Protein AF-A0A524GSA7-F1 (afdb_monomer_lite)

pLDDT: mean 71.53, std 14.12, range [38.62, 88.56]

Radius of gyration: 16.97 Å; chains: 1; bounding box: 39×23×57 Å

Foldseek 3Di:
DDDQPWDFPPKDQLVQFFPKPPLPPPPPDPDDDFPWRWDKDKPPSIDGQGTDTAQDKDKDKIKIFRQIAAKRWIFGGGDDPQKDKPDGRIDIDHHGDMDMTMIMGHHD

Secondary structure (DSSP, 8-state):
-----EEE---EEHHHH-TT----------SS--SS---EEEESSEE---EEETT--EEEEEEEEE-SSSB--EE-----TTEEEES--EE-PBTT-EEEEEEEE---

Structure (mmCIF, N/CA/C/O backbone):
data_AF-A0A524GSA7-F1
#
_entry.id   AF-A0A524GSA7-F1
#
loop_
_atom_site.group_PDB
_atom_site.id
_atom_site.type_symbol
_atom_site.label_atom_id
_atom_site.label_alt_id
_atom_site.label_comp_id
_atom_site.label_asym_id
_atom_site.label_entity_id
_atom_site.label_seq_id
_atom_site.pdbx_PDB_ins_code
_atom_site.Cartn_x
_atom_site.Cartn_y
_atom_site.Cartn_z
_atom_site.occupancy
_atom_site.B_iso_or_equiv
_atom_site.auth_seq_id
_atom_site.auth_comp_id
_atom_site.auth_asym_id
_atom_site.auth_atom_id
_atom_site.pdbx_PDB_model_num
ATOM 1 N N . MET A 1 1 ? 23.819 -7.034 -31.410 1.00 38.62 1 MET A N 1
ATOM 2 C CA . MET A 1 1 ? 22.360 -6.927 -31.200 1.00 38.62 1 MET A CA 1
ATOM 3 C C . MET A 1 1 ? 22.082 -7.342 -29.760 1.00 38.62 1 MET A C 1
ATOM 5 O O . MET A 1 1 ? 22.153 -8.525 -29.464 1.00 38.62 1 MET A O 1
ATOM 9 N N . GLN A 1 2 ? 21.917 -6.386 -28.840 1.00 42.91 2 GLN A N 1
ATOM 10 C CA . GLN A 1 2 ? 21.636 -6.683 -27.430 1.00 42.91 2 GLN A CA 1
ATOM 11 C C . GLN A 1 2 ? 20.187 -7.183 -27.352 1.00 42.91 2 GLN A C 1
ATOM 13 O O . GLN A 1 2 ? 19.276 -6.443 -27.722 1.00 42.91 2 GLN A O 1
ATOM 18 N N . ALA A 1 3 ? 19.964 -8.433 -26.943 1.00 47.88 3 ALA A N 1
ATOM 19 C CA . ALA A 1 3 ? 18.613 -8.928 -26.683 1.00 47.88 3 ALA A CA 1
ATOM 20 C C . ALA A 1 3 ? 17.907 -7.980 -25.692 1.00 47.88 3 ALA A C 1
ATOM 22 O O . ALA A 1 3 ? 18.573 -7.482 -24.776 1.00 47.88 3 ALA A O 1
ATOM 23 N N . PRO A 1 4 ? 16.601 -7.697 -25.853 1.00 53.94 4 PRO A N 1
ATOM 24 C CA . PRO A 1 4 ? 15.875 -6.875 -24.897 1.00 53.94 4 PRO A CA 1
ATOM 25 C C . PRO A 1 4 ? 15.941 -7.580 -23.543 1.00 53.94 4 PRO A C 1
ATOM 27 O O . PRO A 1 4 ? 15.345 -8.637 -23.355 1.00 53.94 4 PRO A O 1
ATOM 30 N N . ARG A 1 5 ? 16.727 -7.025 -22.618 1.00 60.94 5 ARG A N 1
ATOM 31 C CA . ARG A 1 5 ? 16.860 -7.537 -21.256 1.00 60.94 5 ARG A CA 1
ATOM 32 C C . ARG A 1 5 ? 15.550 -7.241 -20.533 1.00 60.94 5 ARG A C 1
ATOM 34 O O . ARG A 1 5 ? 15.361 -6.163 -19.984 1.00 60.94 5 ARG A O 1
ATOM 41 N N . THR A 1 6 ? 14.594 -8.155 -20.633 1.00 55.84 6 THR A N 1
ATOM 42 C CA . THR A 1 6 ? 13.411 -8.179 -19.773 1.00 55.84 6 THR A CA 1
ATOM 43 C C . THR A 1 6 ? 13.849 -8.681 -18.411 1.00 55.84 6 THR A C 1
ATOM 45 O O . THR A 1 6 ? 14.414 -9.773 -18.318 1.00 55.84 6 THR A O 1
ATOM 48 N N . ILE A 1 7 ? 13.619 -7.888 -17.370 1.00 63.59 7 ILE A N 1
ATOM 49 C CA . ILE A 1 7 ? 13.809 -8.342 -15.997 1.00 63.59 7 ILE A CA 1
ATOM 50 C C . ILE A 1 7 ? 12.453 -8.863 -15.527 1.00 63.59 7 ILE A C 1
ATOM 52 O O . ILE A 1 7 ? 11.421 -8.230 -15.759 1.00 63.59 7 ILE A O 1
ATOM 56 N N . LEU A 1 8 ? 12.451 -10.046 -14.911 1.00 55.31 8 LEU A N 1
ATOM 57 C CA . LEU A 1 8 ? 11.280 -10.532 -14.194 1.00 55.31 8 LEU A CA 1
ATOM 58 C C . LEU A 1 8 ? 11.064 -9.545 -13.044 1.00 55.31 8 LEU A C 1
ATOM 60 O 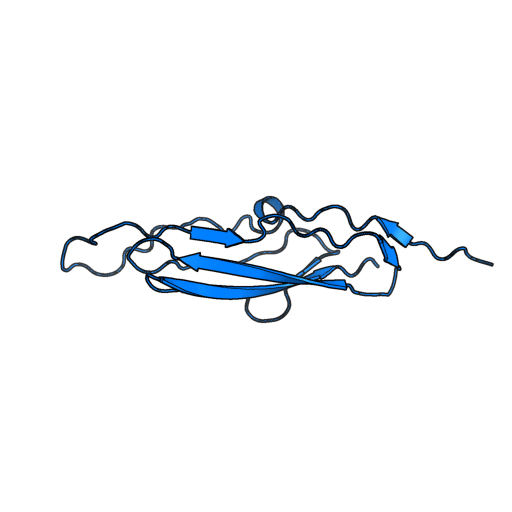O . LEU A 1 8 ? 11.884 -9.488 -12.125 1.00 55.31 8 LEU A O 1
ATOM 64 N N . ALA A 1 9 ? 10.032 -8.710 -13.144 1.00 60.84 9 ALA A N 1
ATOM 65 C CA . ALA A 1 9 ? 9.636 -7.830 -12.065 1.00 60.84 9 ALA A CA 1
ATOM 66 C C . ALA A 1 9 ? 9.115 -8.747 -10.964 1.00 60.84 9 ALA A C 1
ATOM 68 O O . ALA A 1 9 ? 7.989 -9.234 -11.015 1.00 60.84 9 ALA A O 1
ATOM 69 N N . GLY A 1 10 ? 10.009 -9.105 -10.042 1.00 56.75 10 GLY A N 1
ATOM 70 C CA . GLY A 1 10 ? 9.681 -9.976 -8.932 1.00 56.75 10 GLY A CA 1
ATOM 71 C C . GLY A 1 10 ? 8.458 -9.429 -8.212 1.00 56.75 10 GLY A C 1
ATOM 72 O O . GLY A 1 10 ? 8.304 -8.219 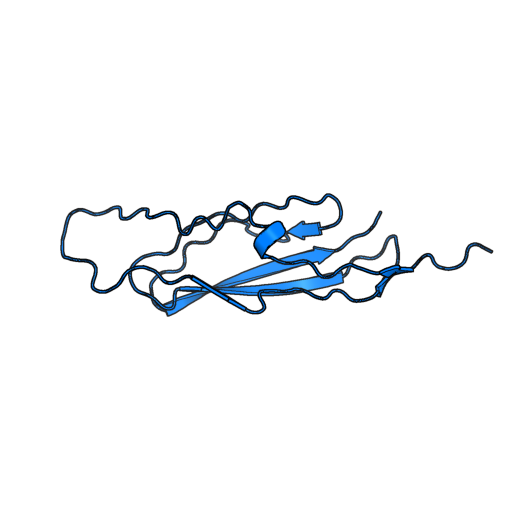-8.055 1.00 56.75 10 GLY A O 1
ATOM 73 N N . VAL A 1 11 ? 7.588 -10.340 -7.806 1.00 58.59 11 VAL A N 1
ATOM 74 C CA . VAL A 1 11 ? 6.416 -10.049 -6.995 1.00 58.59 11 VAL A CA 1
ATOM 75 C C . VAL A 1 11 ? 6.786 -9.099 -5.845 1.00 58.59 11 VAL A C 1
ATOM 77 O O . VAL A 1 11 ? 7.602 -9.443 -4.986 1.00 58.59 11 VAL A O 1
ATOM 80 N N . ALA A 1 12 ? 6.191 -7.905 -5.827 1.00 58.88 12 ALA A N 1
ATOM 81 C CA . ALA A 1 12 ? 6.365 -6.966 -4.731 1.00 58.88 12 ALA A CA 1
ATOM 82 C C . ALA A 1 12 ? 5.374 -7.333 -3.627 1.00 58.88 12 ALA A C 1
ATOM 84 O O . ALA A 1 12 ? 4.175 -7.046 -3.720 1.00 58.88 12 ALA A O 1
ATOM 85 N N . LEU A 1 13 ? 5.874 -7.979 -2.571 1.00 58.50 13 LEU A N 1
ATOM 86 C CA . LEU A 1 13 ? 5.107 -8.127 -1.342 1.00 58.50 13 LEU A CA 1
ATOM 87 C C . LEU A 1 13 ? 4.976 -6.731 -0.736 1.00 58.50 13 LEU A C 1
ATOM 89 O O . LEU A 1 13 ? 5.987 -6.164 -0.306 1.00 58.50 13 LEU A O 1
ATOM 93 N N . LEU A 1 14 ? 3.757 -6.186 -0.646 1.00 59.62 14 LEU A N 1
ATOM 94 C CA . LEU A 1 14 ? 3.579 -4.900 0.028 1.00 59.62 14 LEU A CA 1
ATOM 95 C C . LEU A 1 14 ? 4.160 -4.980 1.438 1.00 59.62 14 LEU A C 1
ATOM 97 O O . LEU A 1 14 ? 4.923 -4.103 1.800 1.00 59.62 14 LEU A O 1
ATOM 101 N N . ALA A 1 15 ? 3.945 -6.087 2.160 1.00 50.72 15 ALA A N 1
ATOM 102 C CA . ALA A 1 15 ? 4.523 -6.352 3.485 1.00 50.72 15 ALA A CA 1
ATOM 103 C C . ALA A 1 15 ? 6.044 -6.084 3.618 1.00 50.72 15 ALA A C 1
ATOM 105 O O . ALA A 1 15 ? 6.488 -5.765 4.718 1.00 50.72 15 ALA A O 1
ATOM 106 N N . LEU A 1 16 ? 6.828 -6.177 2.532 1.00 46.38 16 LEU A N 1
ATOM 107 C CA . LEU A 1 16 ? 8.262 -5.844 2.504 1.00 46.38 16 LEU A CA 1
ATOM 108 C C . LEU A 1 16 ? 8.566 -4.400 2.070 1.00 46.38 16 LEU A C 1
ATOM 110 O O . LEU A 1 16 ? 9.561 -3.838 2.533 1.00 46.38 16 LEU A O 1
ATOM 114 N N . LEU A 1 17 ? 7.741 -3.793 1.209 1.00 51.50 17 LEU A N 1
ATOM 115 C CA . LEU A 1 17 ? 7.860 -2.366 0.882 1.00 51.50 17 LEU A CA 1
ATOM 116 C C . LEU A 1 17 ? 7.541 -1.530 2.128 1.00 51.50 17 LEU A C 1
ATOM 118 O O . LEU A 1 17 ? 8.325 -0.688 2.549 1.00 51.50 17 LEU A O 1
ATOM 122 N N . ILE A 1 18 ? 6.425 -1.826 2.789 1.00 52.69 18 ILE A N 1
ATOM 123 C CA . ILE A 1 18 ? 5.848 -0.959 3.812 1.00 52.69 18 ILE A CA 1
ATOM 124 C C . ILE A 1 18 ? 6.213 -1.381 5.239 1.00 52.69 18 ILE A C 1
ATOM 126 O O . ILE A 1 18 ? 5.356 -1.670 6.071 1.00 52.69 18 ILE A O 1
ATOM 130 N N . LEU A 1 19 ? 7.497 -1.283 5.592 1.00 49.09 19 LEU A N 1
ATOM 131 C CA . LEU A 1 19 ? 7.950 -1.379 6.995 1.00 49.09 19 LEU A CA 1
ATOM 132 C C . LEU A 1 19 ? 7.240 -0.378 7.949 1.00 49.09 19 LEU A C 1
ATOM 134 O O . LEU A 1 19 ? 7.391 -0.464 9.165 1.00 49.09 19 LEU A O 1
ATOM 138 N N . GLY A 1 20 ? 6.459 0.560 7.395 1.00 47.47 20 GLY A N 1
ATOM 139 C CA . GLY A 1 20 ? 5.639 1.555 8.080 1.00 47.47 20 GLY A CA 1
ATOM 140 C C . GLY A 1 20 ? 4.136 1.262 8.209 1.00 47.47 20 GLY A C 1
ATOM 141 O O . GLY A 1 20 ? 3.470 2.084 8.841 1.00 47.47 20 GLY A O 1
ATOM 142 N N . ILE A 1 21 ? 3.576 0.119 7.751 1.00 51.09 21 ILE A N 1
ATOM 143 C CA . ILE A 1 21 ? 2.242 -0.321 8.248 1.00 51.09 21 ILE A CA 1
ATOM 144 C C . ILE A 1 21 ? 2.392 -0.844 9.686 1.00 51.09 21 ILE A C 1
ATOM 146 O O . ILE A 1 21 ? 1.920 -1.915 10.065 1.00 51.09 21 ILE A O 1
ATOM 150 N N . ALA A 1 22 ? 3.019 -0.061 10.555 1.00 44.47 22 ALA A N 1
ATOM 151 C CA . ALA A 1 22 ? 2.536 -0.049 11.908 1.00 44.47 22 ALA A CA 1
ATOM 152 C C . ALA A 1 22 ? 1.114 0.505 11.786 1.00 44.47 22 ALA A C 1
ATOM 154 O O . ALA A 1 22 ? 0.922 1.688 11.508 1.00 44.47 22 ALA A O 1
ATOM 155 N N . CYS A 1 23 ? 0.108 -0.347 11.987 1.00 49.91 23 CYS A N 1
ATOM 156 C CA . CYS A 1 23 ? -1.216 0.082 12.426 1.00 49.91 23 CYS 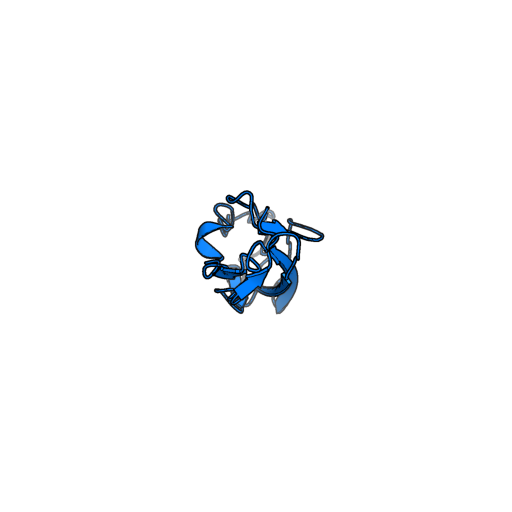A CA 1
ATOM 157 C C . CYS A 1 23 ? -1.027 0.714 13.822 1.00 49.91 23 CYS A C 1
ATOM 159 O O . CYS A 1 23 ? -1.333 0.136 14.865 1.00 49.91 23 CYS A O 1
ATOM 161 N N . GLY A 1 24 ? -0.322 1.844 13.842 1.00 47.03 24 GLY A N 1
ATOM 162 C CA . GLY A 1 24 ? 0.201 2.500 15.014 1.00 47.03 24 GLY A CA 1
ATOM 163 C C . GLY A 1 24 ? -0.961 3.220 15.641 1.00 47.03 24 GLY A C 1
ATOM 164 O O . GLY A 1 24 ? -1.498 4.166 15.071 1.00 47.03 24 GLY A O 1
ATOM 165 N N . LYS A 1 25 ? -1.377 2.733 16.806 1.00 44.41 25 LYS A N 1
ATOM 166 C CA . LYS A 1 25 ? -2.470 3.285 17.596 1.00 44.41 25 LYS A CA 1
ATOM 167 C C . LYS A 1 25 ? -2.213 4.761 17.920 1.00 44.41 25 LYS A C 1
ATOM 169 O O . LYS A 1 25 ? -1.684 5.073 18.980 1.00 44.41 25 LYS A O 1
ATOM 174 N N . LYS A 1 26 ? -2.624 5.692 17.063 1.00 44.47 26 LYS A N 1
ATOM 175 C CA . LYS A 1 26 ? -2.808 7.093 17.462 1.00 44.47 26 LYS A CA 1
ATOM 176 C C . LYS A 1 26 ? -4.272 7.300 17.814 1.00 44.47 26 LYS A C 1
ATOM 178 O O . LYS A 1 26 ? -5.044 7.895 17.076 1.00 44.47 26 LYS A O 1
ATOM 183 N N . SER A 1 27 ? -4.643 6.758 18.974 1.00 47.28 27 SER A N 1
ATOM 184 C CA . SER A 1 27 ? -5.906 7.059 19.647 1.00 47.28 27 SER A CA 1
ATOM 185 C C . SER A 1 27 ? -5.791 8.432 20.307 1.00 47.28 27 SER A C 1
ATOM 187 O O . SER A 1 27 ? -5.617 8.540 21.518 1.00 47.28 27 SER A O 1
ATOM 189 N N . THR A 1 28 ? -5.818 9.495 19.510 1.00 57.09 28 THR A N 1
ATOM 190 C CA . THR A 1 28 ? -5.901 10.862 20.027 1.00 57.09 28 THR A CA 1
ATOM 191 C C . THR A 1 28 ? -7.362 11.295 20.016 1.00 57.09 28 THR A C 1
ATOM 193 O O . THR A 1 28 ? -7.841 11.709 18.968 1.00 57.09 28 THR A O 1
ATOM 196 N N . ILE A 1 29 ? -8.060 11.131 21.148 1.00 56.31 29 ILE A N 1
ATOM 197 C CA . ILE A 1 29 ? -8.975 12.103 21.795 1.00 56.31 29 ILE A CA 1
ATOM 198 C C . ILE A 1 29 ? -9.560 11.453 23.078 1.00 56.31 29 ILE A C 1
ATOM 200 O O . ILE A 1 29 ? -10.034 10.318 23.026 1.00 56.31 29 ILE A O 1
ATOM 204 N N . PRO A 1 30 ? -9.547 12.149 24.232 1.00 57.84 30 PRO A N 1
ATOM 205 C CA . PRO A 1 30 ? -10.052 11.645 25.506 1.00 57.84 30 PRO A CA 1
ATOM 206 C C . PRO A 1 30 ? -11.552 11.938 25.684 1.00 57.84 30 PRO A C 1
ATOM 208 O O . PRO A 1 30 ? -11.911 12.718 26.557 1.00 57.84 30 PRO A O 1
ATOM 211 N N . THR A 1 31 ? -12.463 11.374 24.882 1.00 59.97 31 THR A N 1
ATOM 212 C CA . THR A 1 31 ? -13.910 11.398 25.206 1.00 59.97 31 THR A CA 1
ATOM 213 C C . THR A 1 31 ? -14.672 10.318 24.423 1.00 59.97 31 THR A C 1
ATOM 215 O O . THR A 1 31 ? -14.667 10.334 23.199 1.00 59.97 31 THR A O 1
ATOM 218 N N . ALA A 1 32 ? -15.356 9.426 25.149 1.00 53.72 32 ALA A N 1
ATOM 219 C CA . ALA A 1 32 ? -16.147 8.263 24.706 1.00 53.72 32 ALA A CA 1
ATOM 220 C C . ALA A 1 32 ? -15.354 6.999 24.267 1.00 53.72 32 ALA A C 1
ATOM 222 O O . ALA A 1 32 ? -14.347 7.109 23.569 1.00 53.72 32 ALA A O 1
ATOM 223 N N . PRO A 1 33 ? -15.781 5.779 24.673 1.00 52.19 33 PRO A N 1
ATOM 224 C CA . PRO A 1 33 ? -15.107 4.536 24.291 1.00 52.19 33 PRO A CA 1
ATOM 225 C C . PRO A 1 33 ? -15.153 4.360 22.763 1.00 52.19 33 PRO A C 1
ATOM 227 O O . PRO A 1 33 ? -16.245 4.431 22.195 1.00 52.19 33 PRO A O 1
ATOM 230 N N . PRO A 1 34 ? -14.028 4.121 22.063 1.00 53.19 34 PRO A N 1
ATOM 231 C CA . PRO A 1 34 ? -14.071 3.865 20.630 1.00 53.19 34 PRO A CA 1
ATOM 232 C C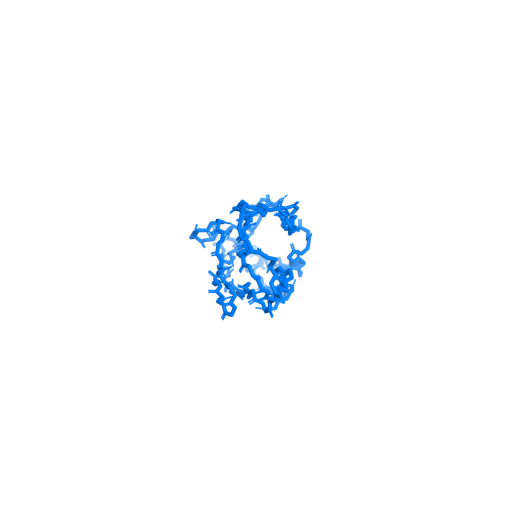 . PRO A 1 34 ? -14.774 2.527 20.380 1.00 53.19 34 PRO A C 1
ATOM 234 O O . PRO A 1 34 ? -14.309 1.479 20.822 1.00 53.19 34 PRO A O 1
ATOM 237 N N . ALA A 1 35 ? -15.901 2.568 19.667 1.00 61.00 35 ALA A N 1
ATOM 238 C CA . ALA A 1 35 ? -16.789 1.424 19.456 1.00 61.00 35 ALA A CA 1
ATOM 239 C C . ALA A 1 35 ? -16.218 0.305 18.559 1.00 61.00 35 ALA A C 1
ATOM 241 O O . ALA A 1 35 ? -16.909 -0.675 18.341 1.00 61.00 35 ALA A O 1
ATOM 242 N N . ASN A 1 36 ? -14.993 0.432 18.037 1.00 67.31 36 ASN A N 1
ATOM 243 C CA . ASN A 1 36 ? -14.160 -0.661 17.523 1.00 67.31 36 ASN A CA 1
ATOM 244 C C . ASN A 1 36 ? -12.760 -0.105 17.180 1.00 67.31 36 ASN A C 1
ATOM 246 O O . ASN A 1 36 ? -12.648 1.058 16.781 1.00 67.31 36 ASN A O 1
ATOM 250 N N . PRO A 1 37 ? -11.678 -0.893 17.309 1.00 71.88 37 PRO A N 1
ATOM 251 C CA . PRO A 1 37 ? -10.353 -0.484 16.841 1.00 71.88 37 PRO A CA 1
ATOM 252 C C . PRO A 1 37 ? -10.318 -0.331 15.304 1.00 71.88 37 PRO A C 1
ATOM 254 O O . PRO A 1 37 ? -11.105 -0.989 14.616 1.00 71.88 37 PRO A O 1
ATOM 257 N N . PRO A 1 38 ? -9.415 0.503 14.745 1.00 76.00 38 PRO A N 1
ATOM 258 C CA . PRO A 1 38 ? -9.195 0.557 13.302 1.00 76.00 38 PRO A CA 1
ATOM 259 C C . PRO A 1 38 ? -8.660 -0.776 12.789 1.00 76.00 38 PRO A C 1
ATOM 261 O O . PRO A 1 38 ? -7.789 -1.390 13.409 1.00 76.00 38 PRO A O 1
ATOM 264 N N . VAL A 1 39 ? -9.184 -1.209 11.644 1.00 80.19 39 VAL A N 1
ATOM 265 C CA . VAL A 1 39 ? -8.796 -2.462 10.989 1.00 80.19 39 VAL A CA 1
ATOM 266 C C . VAL A 1 39 ? -8.312 -2.124 9.592 1.00 80.19 39 VAL A C 1
ATOM 268 O O . VAL A 1 39 ? -9.093 -1.736 8.726 1.00 80.19 39 VAL A O 1
ATOM 271 N N . CYS A 1 40 ? -7.006 -2.269 9.390 1.00 78.88 40 CYS A N 1
ATOM 272 C CA . CYS A 1 40 ? -6.369 -2.085 8.096 1.00 78.88 40 CYS A CA 1
ATOM 273 C C . CYS A 1 40 ? -6.622 -3.312 7.216 1.00 78.88 40 CYS A C 1
ATOM 275 O O . CYS A 1 40 ? -6.279 -4.432 7.595 1.00 78.88 40 CYS A O 1
ATOM 277 N N . SER A 1 41 ? -7.205 -3.089 6.045 1.00 83.38 41 SER A N 1
ATOM 278 C CA . SER A 1 41 ? -7.331 -4.075 4.979 1.00 83.38 41 SER A CA 1
ATOM 279 C C . SER A 1 41 ? -6.617 -3.532 3.749 1.00 83.38 41 SER A C 1
ATOM 281 O O . SER A 1 41 ? -6.836 -2.388 3.371 1.00 83.38 41 SER A O 1
ATOM 283 N N . VAL A 1 42 ? -5.738 -4.328 3.147 1.00 83.50 42 VAL A N 1
ATOM 284 C CA . VAL A 1 42 ? -4.982 -3.937 1.954 1.00 83.50 42 VAL A CA 1
ATOM 285 C C . VAL A 1 42 ? -5.347 -4.891 0.834 1.00 83.50 42 VAL A C 1
ATOM 287 O O . VAL A 1 42 ? -5.315 -6.105 1.043 1.00 83.50 42 VAL A O 1
ATOM 290 N N . ASN A 1 43 ? -5.694 -4.366 -0.339 1.00 81.88 43 ASN A N 1
ATOM 291 C CA . ASN A 1 43 ? -6.058 -5.196 -1.477 1.00 81.88 43 ASN A CA 1
ATOM 292 C C . ASN A 1 43 ? -5.623 -4.577 -2.820 1.00 81.88 43 ASN A C 1
ATOM 294 O O . ASN A 1 43 ? -6.017 -3.451 -3.122 1.00 81.88 43 ASN A O 1
ATOM 298 N N . PRO A 1 44 ? -4.888 -5.321 -3.663 1.00 82.69 44 PRO A N 1
ATOM 299 C CA . PRO A 1 44 ? -4.202 -6.580 -3.350 1.00 82.69 44 PRO A CA 1
ATOM 300 C C . PRO A 1 44 ? -2.996 -6.355 -2.410 1.00 82.69 44 PRO A C 1
ATOM 302 O O . PRO A 1 44 ? -2.311 -5.340 -2.486 1.00 82.69 44 PRO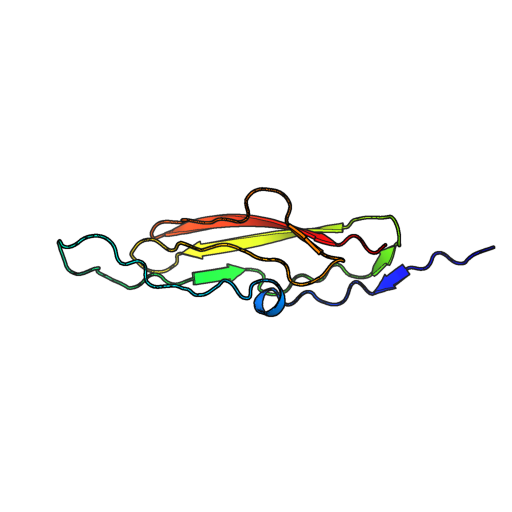 A O 1
ATOM 305 N N . THR A 1 45 ? -2.696 -7.318 -1.530 1.00 76.94 45 THR A N 1
ATOM 306 C CA . THR A 1 45 ? -1.482 -7.304 -0.672 1.00 76.94 45 THR A CA 1
ATOM 307 C C . THR A 1 45 ? -0.193 -7.591 -1.441 1.00 76.94 45 THR A C 1
ATOM 309 O O . THR A 1 45 ? 0.909 -7.503 -0.895 1.00 76.94 45 THR A O 1
ATOM 312 N N . ASN A 1 46 ? -0.332 -7.974 -2.704 1.00 77.06 46 ASN A N 1
ATOM 313 C CA . ASN A 1 46 ? 0.739 -8.450 -3.541 1.00 77.06 46 ASN A CA 1
ATOM 314 C C . ASN A 1 46 ? 0.582 -7.875 -4.945 1.00 77.06 46 ASN A C 1
ATOM 316 O O . ASN A 1 46 ? -0.450 -8.092 -5.582 1.00 77.06 46 ASN A O 1
ATOM 320 N N . LEU A 1 47 ? 1.604 -7.168 -5.417 1.00 80.94 47 LEU A N 1
ATOM 321 C CA . LEU A 1 47 ? 1.610 -6.578 -6.749 1.00 80.94 47 LEU A CA 1
ATOM 322 C C . LEU A 1 47 ? 2.532 -7.384 -7.658 1.00 80.94 47 LEU A C 1
ATOM 324 O O . LEU A 1 47 ? 3.743 -7.447 -7.441 1.00 80.94 47 LEU A O 1
ATOM 328 N N . ASP A 1 48 ? 1.936 -8.014 -8.668 1.00 83.06 48 ASP A N 1
ATOM 329 C CA . ASP A 1 48 ? 2.658 -8.739 -9.707 1.00 83.06 48 ASP A CA 1
ATOM 330 C C . ASP A 1 48 ? 2.757 -7.873 -10.966 1.00 83.06 48 ASP A C 1
ATOM 332 O O . ASP A 1 48 ? 1.796 -7.717 -11.718 1.00 83.06 48 ASP A O 1
ATOM 336 N N . PHE A 1 49 ? 3.938 -7.293 -11.166 1.00 80.38 49 PHE A N 1
ATOM 337 C CA . PHE A 1 49 ? 4.265 -6.461 -12.324 1.00 80.38 49 PHE A CA 1
ATOM 338 C C . PHE A 1 49 ? 4.664 -7.293 -13.557 1.00 80.38 49 PHE A C 1
ATOM 340 O O . PHE A 1 49 ? 4.875 -6.734 -14.636 1.00 80.38 49 PHE A O 1
ATOM 347 N N . GLY A 1 50 ? 4.783 -8.617 -13.427 1.00 77.69 50 GLY A N 1
ATOM 348 C CA . GLY A 1 50 ? 5.141 -9.520 -14.513 1.00 77.69 50 GLY A CA 1
ATOM 349 C C . GLY A 1 50 ? 6.562 -9.308 -15.044 1.00 77.69 50 GLY A C 1
ATOM 350 O O . GLY A 1 50 ? 7.533 -9.228 -14.302 1.00 77.69 50 GLY A O 1
ATOM 351 N N . SER A 1 51 ? 6.726 -9.276 -16.366 1.00 75.88 51 SER A N 1
ATOM 352 C CA . SER A 1 51 ? 8.028 -9.036 -17.007 1.00 75.88 51 SER A CA 1
ATOM 353 C C . SER A 1 51 ? 8.090 -7.615 -17.550 1.00 75.88 51 SER A C 1
ATOM 355 O O . SER A 1 51 ? 7.454 -7.313 -18.560 1.00 75.88 51 SER A O 1
ATOM 357 N N . VAL A 1 52 ? 8.891 -6.754 -16.919 1.00 78.94 52 VAL A N 1
ATOM 358 C CA . VAL A 1 52 ? 9.058 -5.358 -17.344 1.00 78.94 52 VAL A CA 1
ATOM 359 C C . VAL A 1 52 ? 10.403 -5.199 -18.049 1.00 78.94 52 VAL A C 1
ATOM 361 O O . VAL A 1 52 ? 11.437 -5.724 -17.628 1.00 78.94 52 VAL A O 1
ATOM 364 N N . ARG A 1 53 ? 10.396 -4.502 -19.189 1.00 74.94 53 ARG A N 1
ATOM 365 C CA . ARG A 1 53 ? 11.629 -4.190 -19.922 1.00 74.94 53 ARG A CA 1
ATOM 366 C C . ARG A 1 53 ? 12.443 -3.152 -19.158 1.00 74.94 53 ARG A C 1
ATOM 368 O O . ARG A 1 53 ? 11.890 -2.158 -18.705 1.00 74.94 53 ARG A O 1
ATOM 375 N N . VAL A 1 54 ? 13.759 -3.348 -19.097 1.00 77.88 54 VAL A N 1
ATOM 376 C CA . VAL A 1 54 ? 14.687 -2.338 -18.564 1.00 77.88 54 VAL A CA 1
ATOM 377 C C . VAL A 1 54 ? 14.511 -1.020 -19.318 1.00 77.88 54 VAL A C 1
ATOM 379 O O . VAL A 1 54 ? 14.402 -1.017 -20.549 1.00 77.88 54 VAL A O 1
ATOM 382 N N . GLY A 1 55 ? 14.436 0.084 -18.574 1.00 75.56 55 GLY A N 1
ATOM 383 C CA . GLY A 1 55 ? 14.139 1.414 -19.114 1.00 75.56 55 GLY A CA 1
ATOM 384 C C . GLY A 1 55 ? 12.649 1.703 -19.351 1.00 75.56 55 GLY A C 1
ATOM 385 O O . GLY A 1 55 ? 12.311 2.821 -19.738 1.00 75.56 55 GLY A O 1
ATOM 386 N N . TYR A 1 56 ? 11.756 0.741 -19.096 1.00 76.69 56 TYR A N 1
ATOM 387 C CA . TYR A 1 56 ? 10.304 0.939 -19.071 1.00 76.69 56 TYR A CA 1
ATOM 388 C C . TYR A 1 56 ? 9.779 0.835 -17.637 1.00 76.69 56 TYR A C 1
ATOM 390 O O . TYR A 1 56 ? 10.366 0.157 -16.801 1.00 76.69 56 TYR A O 1
ATOM 398 N N . GLY A 1 57 ? 8.671 1.522 -17.354 1.00 79.81 57 GLY A N 1
ATOM 399 C CA . GLY A 1 57 ? 7.976 1.433 -16.072 1.00 79.81 57 GLY A CA 1
ATOM 400 C C . GLY A 1 57 ? 6.637 0.721 -16.216 1.00 79.81 57 GLY A C 1
ATOM 401 O O . GLY A 1 57 ? 5.977 0.889 -17.241 1.00 79.81 57 GLY A O 1
ATOM 402 N N . SER A 1 58 ? 6.240 -0.040 -15.199 1.00 85.69 58 SER A N 1
ATOM 403 C CA . SER A 1 58 ? 4.879 -0.566 -15.067 1.00 85.69 58 SER A CA 1
ATOM 404 C C . SER A 1 58 ? 4.265 -0.068 -13.770 1.00 85.69 58 SER A C 1
ATOM 406 O O . SER A 1 58 ? 4.884 -0.185 -12.715 1.00 85.69 58 SER A O 1
ATOM 408 N N . ASP A 1 59 ? 3.045 0.449 -13.857 1.00 87.69 59 ASP A N 1
ATOM 409 C CA . ASP A 1 59 ? 2.322 1.037 -12.734 1.00 87.69 59 ASP A CA 1
ATOM 410 C C . ASP A 1 59 ? 1.210 0.076 -12.299 1.00 87.69 59 ASP A C 1
ATOM 412 O O . ASP A 1 59 ? 0.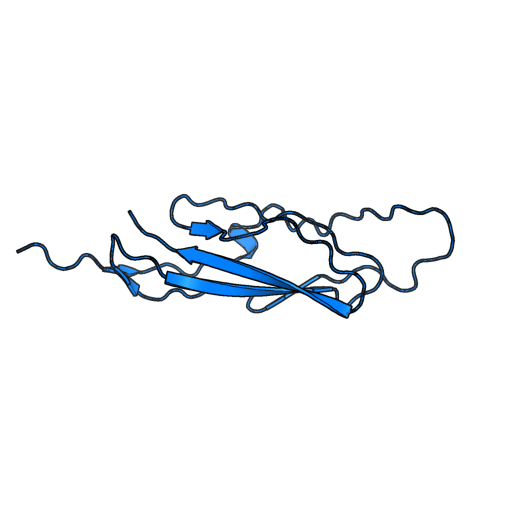433 -0.395 -13.130 1.00 87.69 59 ASP A O 1
ATOM 416 N N . LEU A 1 60 ? 1.131 -0.223 -11.005 1.00 86.69 60 LEU A N 1
ATOM 417 C CA . LEU A 1 60 ? 0.044 -0.994 -10.413 1.00 86.69 60 LEU A CA 1
ATOM 418 C C . LEU A 1 60 ? -0.526 -0.260 -9.212 1.00 86.69 60 LEU A C 1
ATOM 420 O O . LEU A 1 60 ? 0.194 0.416 -8.476 1.00 86.69 60 LEU A O 1
ATOM 424 N N . THR A 1 61 ? -1.826 -0.421 -9.006 1.00 87.44 61 THR A N 1
ATOM 425 C CA . THR A 1 61 ? -2.542 0.215 -7.909 1.00 87.44 61 THR A CA 1
ATOM 426 C C . THR A 1 61 ? -2.947 -0.788 -6.845 1.00 87.44 61 THR A C 1
ATOM 428 O O . THR A 1 61 ? -3.193 -1.964 -7.118 1.00 87.44 61 THR A O 1
ATOM 431 N N . PHE A 1 62 ? -3.027 -0.306 -5.613 1.00 86.06 62 PHE A N 1
ATOM 432 C CA . PHE A 1 62 ? -3.600 -1.037 -4.496 1.00 86.06 62 PHE A CA 1
ATOM 433 C C . PHE A 1 62 ? -4.371 -0.084 -3.595 1.00 86.06 62 PHE A C 1
ATOM 435 O O . PHE A 1 62 ? -4.072 1.110 -3.546 1.00 86.06 62 PHE A O 1
ATOM 442 N N . SER A 1 63 ? -5.333 -0.620 -2.854 1.00 86.88 63 SER A N 1
ATOM 443 C CA . SER A 1 63 ? -6.121 0.153 -1.906 1.00 86.88 63 SER A CA 1
ATOM 444 C C . SER A 1 63 ? -5.845 -0.270 -0.470 1.00 86.88 63 SER A C 1
ATOM 446 O O . SER A 1 63 ? -5.564 -1.435 -0.173 1.00 86.88 63 SER A O 1
ATOM 448 N N . ILE A 1 64 ? -5.922 0.705 0.431 1.00 86.00 64 ILE A N 1
ATOM 449 C CA . ILE A 1 64 ? -5.902 0.524 1.878 1.00 86.00 64 ILE A CA 1
ATOM 450 C C . ILE A 1 64 ? -7.250 0.991 2.414 1.00 86.00 64 ILE A C 1
ATOM 452 O O . ILE A 1 64 ? -7.560 2.179 2.370 1.00 86.00 64 ILE A O 1
ATOM 456 N N . ALA A 1 65 ? -8.031 0.071 2.961 1.00 85.88 65 ALA A N 1
ATOM 457 C CA . ALA A 1 65 ? -9.323 0.332 3.572 1.00 85.88 65 ALA A CA 1
ATOM 458 C C . ALA A 1 65 ? -9.245 0.255 5.101 1.00 85.88 65 ALA A C 1
ATOM 460 O O . ALA A 1 65 ? -8.634 -0.660 5.663 1.00 85.88 65 ALA A O 1
ATOM 461 N N . ASN A 1 66 ? -9.923 1.178 5.787 1.00 86.31 66 ASN A N 1
ATOM 462 C CA . ASN A 1 66 ? -10.227 1.042 7.207 1.00 86.31 66 ASN A CA 1
ATOM 463 C C . ASN A 1 66 ? -11.597 0.370 7.369 1.00 86.31 66 ASN A C 1
ATOM 465 O O . ASN A 1 66 ? -12.636 1.025 7.349 1.00 86.31 66 ASN A O 1
ATOM 469 N N . THR A 1 67 ? -11.590 -0.949 7.541 1.00 84.00 67 THR A N 1
ATOM 470 C CA . THR A 1 67 ? -12.805 -1.763 7.753 1.00 84.00 67 THR A CA 1
ATOM 471 C C . THR A 1 67 ? -13.240 -1.820 9.222 1.00 84.00 67 THR A C 1
ATOM 473 O O . THR A 1 67 ? -14.249 -2.440 9.549 1.00 84.00 67 THR A O 1
ATOM 476 N N . GLY A 1 68 ? -12.477 -1.180 10.114 1.00 79.38 68 GLY A N 1
ATOM 477 C CA . GLY A 1 68 ? -12.751 -1.106 11.545 1.00 79.38 68 GLY A CA 1
ATOM 478 C C . GLY A 1 68 ? -13.369 0.226 11.962 1.00 79.38 68 GLY A C 1
ATOM 479 O O . GLY A 1 68 ? -13.946 0.953 11.156 1.00 79.38 68 GLY A O 1
ATOM 480 N N . GLY A 1 69 ? -13.235 0.548 13.248 1.00 77.75 69 GLY A N 1
ATOM 481 C CA . GLY A 1 69 ? -13.614 1.854 13.791 1.00 77.75 69 GLY A CA 1
ATOM 482 C C . GLY A 1 69 ? -12.463 2.868 13.768 1.00 77.75 69 GLY A C 1
ATOM 483 O O . GLY A 1 69 ? -11.401 2.628 13.201 1.00 77.75 69 GLY A O 1
ATOM 484 N N . GLY A 1 70 ? -12.656 4.023 14.406 1.00 77.94 70 GLY A N 1
ATOM 485 C CA . GLY A 1 70 ? -11.606 5.040 14.562 1.00 77.94 70 GLY A CA 1
ATOM 486 C C . GLY A 1 70 ? -11.005 5.558 13.245 1.00 77.94 70 GLY A C 1
ATOM 487 O O . GLY A 1 70 ? -11.611 5.461 12.177 1.00 77.94 70 GLY A O 1
ATOM 488 N N . THR A 1 71 ? -9.799 6.118 13.333 1.00 80.00 71 THR A N 1
ATOM 489 C CA . THR A 1 71 ? -9.035 6.620 12.182 1.00 80.00 71 THR A CA 1
ATOM 490 C C . THR A 1 71 ? -7.768 5.796 12.024 1.00 80.00 71 THR A C 1
ATOM 492 O O . THR A 1 71 ? -6.974 5.681 12.960 1.00 80.00 71 THR A O 1
ATOM 495 N N . LEU A 1 72 ? -7.577 5.227 10.838 1.00 79.12 72 LEU A N 1
ATOM 496 C CA . LEU A 1 72 ? -6.360 4.523 10.471 1.00 79.12 72 LEU A CA 1
ATOM 497 C C . LEU A 1 72 ? -5.410 5.538 9.841 1.00 79.12 72 LEU A C 1
ATOM 499 O O . LEU A 1 72 ? -5.750 6.106 8.813 1.00 79.12 72 LEU A O 1
ATOM 503 N N . ALA A 1 73 ? -4.242 5.769 10.440 1.00 80.88 73 ALA A N 1
ATOM 504 C CA . ALA A 1 73 ? -3.240 6.680 9.895 1.00 80.88 73 ALA A CA 1
ATOM 505 C C . ALA A 1 73 ? -1.864 6.016 9.829 1.00 80.88 73 ALA A C 1
ATOM 507 O O . ALA A 1 73 ? -1.463 5.327 10.769 1.00 80.88 73 ALA A O 1
ATOM 508 N N . GLY A 1 74 ? -1.139 6.244 8.738 1.00 77.50 74 GLY A N 1
ATOM 509 C CA . GLY A 1 74 ? 0.194 5.689 8.532 1.00 77.50 74 GLY A CA 1
ATOM 510 C C . GLY A 1 74 ? 0.901 6.310 7.336 1.00 77.50 74 GLY A C 1
ATOM 511 O O . GLY A 1 74 ? 0.350 7.164 6.637 1.00 77.50 74 GLY A O 1
ATOM 512 N N . THR A 1 75 ? 2.135 5.868 7.116 1.00 78.75 75 THR A N 1
ATOM 513 C CA . THR A 1 75 ? 2.946 6.303 5.982 1.00 78.75 75 THR A CA 1
ATOM 514 C C . THR A 1 75 ? 3.559 5.083 5.322 1.00 78.75 75 THR A C 1
ATOM 516 O O . THR A 1 75 ? 4.081 4.189 5.987 1.00 78.75 75 THR A O 1
ATOM 519 N N . LEU A 1 76 ? 3.480 5.055 4.004 1.00 75.56 76 LEU A N 1
ATOM 520 C CA . LEU A 1 76 ? 4.125 4.078 3.162 1.00 75.56 76 LEU A CA 1
ATOM 521 C C . LEU A 1 76 ? 5.568 4.519 2.946 1.00 75.56 76 LEU A C 1
ATOM 523 O O . LEU A 1 76 ? 5.847 5.664 2.592 1.00 75.56 76 LEU A O 1
ATOM 527 N N . SER A 1 77 ? 6.473 3.584 3.164 1.00 70.75 77 SER A N 1
ATOM 528 C CA . SER A 1 77 ? 7.879 3.724 2.817 1.00 70.75 77 SER A CA 1
ATOM 529 C C . SER A 1 77 ? 8.160 2.719 1.710 1.00 70.75 77 SER A C 1
ATOM 531 O O . SER A 1 77 ? 7.480 1.699 1.644 1.00 70.75 77 SER A O 1
ATOM 533 N N . ASP A 1 78 ? 9.128 3.006 0.850 1.00 71.56 78 ASP A N 1
ATOM 534 C CA . ASP A 1 78 ? 9.696 2.009 -0.055 1.00 71.56 78 ASP A CA 1
ATOM 535 C C . ASP A 1 78 ? 11.056 1.563 0.498 1.00 71.56 78 ASP A C 1
ATOM 537 O O . ASP A 1 78 ? 11.763 2.355 1.130 1.00 71.56 78 ASP A O 1
ATOM 541 N N . THR A 1 79 ? 11.419 0.302 0.285 1.00 63.97 79 THR A N 1
ATOM 542 C CA . THR A 1 79 ? 12.700 -0.282 0.715 1.00 63.97 79 THR A CA 1
ATOM 543 C C . THR A 1 79 ? 13.595 -0.693 -0.457 1.00 63.97 79 THR A C 1
ATOM 545 O O . THR A 1 79 ? 14.722 -1.138 -0.236 1.00 63.97 79 THR A O 1
ATOM 548 N N . SER A 1 80 ? 13.139 -0.531 -1.700 1.00 70.44 80 SER A N 1
ATOM 549 C CA . SER A 1 80 ? 13.781 -1.037 -2.907 1.00 70.44 80 SER A CA 1
ATOM 550 C C . SER A 1 80 ? 13.956 0.052 -3.966 1.00 70.44 80 SER A C 1
ATOM 552 O O . SER A 1 80 ? 13.033 0.761 -4.340 1.00 70.44 80 SER A O 1
ATOM 554 N N . ALA A 1 81 ? 15.157 0.147 -4.534 1.00 71.62 81 ALA A N 1
ATOM 555 C CA . ALA A 1 81 ? 15.478 1.174 -5.528 1.00 71.62 81 ALA A CA 1
ATOM 556 C C . ALA A 1 81 ? 14.735 1.014 -6.873 1.00 71.62 81 ALA A C 1
ATOM 558 O O . ALA A 1 81 ? 14.738 1.938 -7.681 1.00 71.62 81 ALA A O 1
ATOM 559 N N . ALA A 1 82 ? 14.134 -0.152 -7.134 1.00 76.00 82 ALA A N 1
ATOM 560 C CA . ALA A 1 82 ? 13.425 -0.439 -8.383 1.00 76.00 82 ALA A CA 1
ATOM 561 C C . ALA A 1 82 ? 11.915 -0.137 -8.320 1.00 76.00 82 ALA A C 1
ATOM 563 O O . ALA A 1 82 ? 11.249 -0.158 -9.359 1.00 76.00 82 ALA A O 1
ATOM 564 N N . PHE A 1 83 ? 11.373 0.124 -7.126 1.00 79.50 83 PHE A N 1
ATOM 565 C CA . PHE A 1 83 ? 9.970 0.471 -6.918 1.00 79.50 83 PHE A CA 1
ATOM 566 C C . PHE A 1 83 ? 9.859 1.934 -6.488 1.00 79.50 83 PHE A C 1
ATOM 568 O O . PHE A 1 83 ? 10.681 2.462 -5.744 1.00 79.50 83 PHE A O 1
ATOM 575 N N . ILE A 1 84 ? 8.864 2.621 -7.034 1.00 82.44 84 ILE A N 1
ATOM 576 C CA . ILE A 1 84 ? 8.643 4.049 -6.837 1.00 82.44 84 ILE A CA 1
ATOM 577 C C . ILE A 1 84 ? 7.171 4.225 -6.489 1.00 82.44 84 ILE A C 1
ATOM 579 O O . ILE A 1 84 ? 6.301 3.925 -7.306 1.00 82.44 84 ILE A O 1
ATOM 583 N N . LEU A 1 85 ? 6.865 4.734 -5.297 1.00 83.81 85 LEU A N 1
ATOM 584 C CA . LEU A 1 85 ? 5.499 5.145 -4.978 1.00 83.81 85 LEU A CA 1
ATOM 585 C C . LEU A 1 85 ? 5.172 6.442 -5.718 1.00 83.81 85 LEU A C 1
ATOM 587 O O . LEU A 1 85 ? 5.860 7.453 -5.567 1.00 83.81 85 LEU A O 1
ATOM 591 N N . LEU A 1 86 ? 4.106 6.412 -6.511 1.00 83.62 86 LEU A N 1
ATOM 592 C CA . LEU A 1 86 ? 3.573 7.578 -7.196 1.00 83.62 86 LEU A CA 1
ATOM 593 C C . LEU A 1 86 ? 2.450 8.195 -6.354 1.00 83.62 86 LEU A C 1
ATOM 595 O O . LEU A 1 86 ? 1.493 7.519 -5.979 1.00 83.62 86 LEU A O 1
ATOM 599 N N . GLY A 1 87 ? 2.547 9.502 -6.106 1.00 83.06 87 GLY A N 1
ATOM 600 C CA . GLY A 1 87 ? 1.532 10.266 -5.382 1.00 83.06 87 GLY A CA 1
ATOM 601 C C . GLY A 1 87 ? 1.813 10.396 -3.886 1.00 83.06 87 GLY A C 1
ATOM 602 O O . GLY A 1 87 ? 2.954 10.591 -3.467 1.00 83.06 87 GLY A O 1
ATOM 603 N N . VAL A 1 88 ? 0.748 10.369 -3.081 1.00 78.88 88 VAL A N 1
ATOM 604 C CA . VAL A 1 88 ? 0.842 10.509 -1.623 1.00 78.88 88 VAL A CA 1
ATOM 605 C C . VAL A 1 88 ? 1.283 9.193 -0.996 1.00 78.88 88 VAL A C 1
ATOM 607 O O . VAL A 1 88 ? 0.810 8.128 -1.367 1.00 78.88 88 VAL A O 1
ATOM 610 N N . THR A 1 89 ? 2.184 9.263 -0.023 1.00 80.06 89 THR A N 1
ATOM 611 C CA . THR A 1 89 ? 2.633 8.090 0.741 1.00 80.06 89 THR A CA 1
ATOM 612 C C . THR A 1 89 ? 1.968 8.015 2.111 1.00 80.06 89 THR A C 1
ATOM 614 O O . THR A 1 89 ? 1.975 6.974 2.753 1.00 80.06 89 THR A O 1
ATOM 617 N N . SER A 1 90 ? 1.361 9.103 2.577 1.00 82.19 90 SER A N 1
ATOM 618 C CA . SER A 1 90 ? 0.595 9.155 3.820 1.00 82.19 90 SER A CA 1
ATOM 619 C C . SER A 1 90 ? -0.874 8.809 3.593 1.00 82.19 90 SER A C 1
ATOM 621 O O . SER A 1 90 ? -1.472 9.278 2.624 1.00 82.19 90 SER A O 1
ATOM 623 N N . TYR A 1 91 ? -1.480 8.085 4.531 1.00 82.94 91 TYR A N 1
ATOM 624 C CA . TYR A 1 91 ? -2.905 7.752 4.517 1.00 82.94 91 TYR A CA 1
ATOM 625 C C . TYR A 1 91 ? -3.558 8.045 5.864 1.00 82.94 91 TYR A C 1
ATOM 627 O O . TYR A 1 91 ? -2.927 7.882 6.907 1.00 82.94 91 TYR A O 1
ATOM 635 N N . SER A 1 92 ? -4.823 8.479 5.839 1.00 84.38 92 SER A N 1
ATOM 636 C CA . SER A 1 92 ? -5.635 8.720 7.041 1.00 84.38 92 SER A CA 1
ATOM 637 C C . SER A 1 92 ? -7.138 8.374 6.891 1.00 84.38 92 SER A C 1
ATOM 639 O O . SER A 1 92 ? -7.978 9.210 7.240 1.00 84.38 92 SER A O 1
ATOM 641 N N . PRO A 1 93 ? -7.532 7.208 6.333 1.00 84.56 93 PRO A N 1
ATOM 642 C CA . PRO A 1 93 ? -8.939 6.838 6.209 1.00 84.56 93 PRO A CA 1
ATOM 643 C C . PRO A 1 93 ? -9.633 6.698 7.577 1.00 84.56 93 PRO A C 1
ATOM 645 O O . PRO A 1 93 ? -9.190 5.972 8.476 1.00 84.56 93 PRO A O 1
ATOM 648 N N . THR A 1 94 ? -10.769 7.377 7.726 1.00 84.62 94 THR A N 1
ATOM 649 C CA . THR A 1 94 ? -11.714 7.161 8.831 1.00 84.62 94 THR A CA 1
ATOM 650 C C . THR A 1 94 ? -12.469 5.839 8.646 1.00 84.62 94 THR A C 1
ATOM 652 O O . THR A 1 94 ? -12.312 5.164 7.629 1.00 84.62 94 THR A O 1
ATOM 655 N N . ALA A 1 95 ? -13.251 5.417 9.640 1.00 82.50 95 ALA A N 1
ATOM 656 C CA . ALA A 1 95 ? -14.030 4.179 9.581 1.00 82.50 95 ALA A CA 1
ATOM 657 C C . ALA A 1 95 ? -14.861 4.072 8.284 1.00 82.50 95 ALA A C 1
ATOM 659 O O . ALA A 1 95 ? -15.642 4.967 7.957 1.00 82.50 95 ALA A O 1
ATOM 660 N N . GLY A 1 96 ? -14.674 2.980 7.540 1.00 84.44 96 GLY A N 1
ATOM 661 C CA . GLY A 1 96 ? -15.335 2.717 6.259 1.00 84.44 96 GLY A CA 1
ATOM 662 C C . GLY A 1 96 ? -14.720 3.419 5.042 1.00 84.44 96 GLY A C 1
ATOM 663 O O . GLY A 1 96 ? -15.224 3.240 3.937 1.00 84.44 96 GLY A O 1
ATOM 664 N N . GLN A 1 97 ? -13.654 4.208 5.208 1.00 88.06 97 GLN A N 1
ATOM 665 C CA . GLN A 1 97 ? -12.965 4.874 4.098 1.00 88.06 97 GLN A CA 1
ATOM 666 C C . GLN A 1 97 ? -11.805 4.042 3.555 1.00 88.06 97 GLN A C 1
ATOM 668 O O . GLN A 1 97 ? -11.221 3.216 4.260 1.00 88.06 97 GLN A O 1
ATOM 673 N N . SER A 1 98 ? -11.453 4.306 2.297 1.00 87.81 98 SER A N 1
ATOM 674 C CA . SER A 1 98 ? -10.307 3.699 1.619 1.00 87.81 98 SER A CA 1
ATOM 675 C C . SER A 1 98 ? -9.429 4.764 0.974 1.00 87.81 98 SER A C 1
ATOM 677 O O . SER A 1 98 ? -9.902 5.850 0.645 1.00 87.81 98 SER A O 1
ATOM 679 N N . ALA A 1 99 ? -8.149 4.451 0.820 1.00 87.38 99 ALA A N 1
ATOM 680 C CA . ALA A 1 99 ? -7.174 5.267 0.118 1.00 87.38 99 ALA A CA 1
ATOM 681 C C . ALA A 1 99 ? -6.445 4.404 -0.914 1.00 87.38 99 ALA A C 1
ATOM 683 O O . ALA A 1 99 ? -6.006 3.300 -0.591 1.00 87.38 99 ALA A O 1
ATOM 684 N N . ASP A 1 100 ? -6.316 4.914 -2.133 1.00 88.56 100 ASP A N 1
ATOM 685 C CA . ASP A 1 100 ? -5.665 4.224 -3.242 1.00 88.56 100 ASP A CA 1
ATOM 686 C C . ASP A 1 100 ? -4.241 4.739 -3.446 1.00 88.56 100 ASP A C 1
ATOM 688 O O . ASP A 1 100 ? -3.969 5.940 -3.366 1.00 88.56 100 ASP A O 1
ATOM 692 N N . PHE A 1 101 ? -3.337 3.817 -3.748 1.00 86.62 101 PHE A N 1
ATOM 693 C CA . PHE A 1 101 ? -1.919 4.072 -3.952 1.00 86.62 101 PHE A CA 1
ATOM 694 C C . PHE A 1 101 ? -1.470 3.456 -5.262 1.00 86.62 101 PHE A C 1
ATOM 696 O O . PHE A 1 101 ? -1.952 2.398 -5.662 1.00 86.62 101 PHE A O 1
ATOM 703 N N . THR A 1 102 ? -0.525 4.118 -5.924 1.00 87.19 102 THR A N 1
ATOM 704 C CA . THR A 1 102 ? 0.071 3.632 -7.169 1.00 87.19 102 THR A CA 1
ATOM 705 C C . THR A 1 102 ? 1.553 3.384 -6.946 1.00 87.19 102 THR A C 1
ATOM 707 O O . THR A 1 102 ? 2.270 4.258 -6.463 1.00 87.19 102 THR A O 1
ATOM 710 N N . VAL A 1 103 ? 2.020 2.198 -7.310 1.00 86.00 103 VAL A N 1
ATOM 711 C CA . VAL A 1 103 ? 3.433 1.824 -7.282 1.00 86.00 103 VAL A CA 1
ATOM 712 C C . VAL A 1 103 ? 3.883 1.605 -8.707 1.00 86.00 103 VAL A C 1
ATOM 714 O O . VAL A 1 103 ? 3.249 0.876 -9.466 1.00 86.00 103 VAL A O 1
ATOM 717 N N . ARG A 1 104 ? 5.004 2.218 -9.052 1.00 85.56 104 ARG A N 1
ATOM 718 C CA . ARG A 1 104 ? 5.687 2.049 -10.320 1.00 85.56 104 ARG A CA 1
ATOM 719 C C . ARG A 1 104 ? 6.916 1.187 -10.129 1.00 85.56 104 ARG A C 1
ATOM 721 O O . ARG A 1 104 ? 7.820 1.559 -9.388 1.00 85.56 104 ARG A O 1
ATOM 728 N N . PHE A 1 105 ? 6.986 0.077 -10.845 1.00 83.88 105 PHE A N 1
ATOM 729 C CA . PHE A 1 105 ? 8.220 -0.679 -10.999 1.00 83.88 105 PHE A CA 1
ATOM 730 C C . PHE A 1 105 ? 8.983 -0.166 -12.220 1.00 83.88 105 PHE A C 1
ATOM 732 O O . PHE A 1 105 ? 8.453 -0.198 -13.333 1.00 83.88 105 PHE A O 1
ATOM 739 N N . ALA A 1 106 ? 10.211 0.308 -12.022 1.00 81.25 106 ALA A N 1
ATOM 740 C CA . ALA A 1 106 ? 11.078 0.831 -13.075 1.00 81.25 106 ALA A CA 1
ATOM 741 C C . ALA A 1 106 ? 12.502 0.266 -12.909 1.00 81.25 106 ALA A C 1
ATOM 743 O O . ALA A 1 106 ? 13.325 0.864 -12.213 1.00 81.25 106 ALA A O 1
ATOM 744 N N . PRO A 1 107 ? 12.810 -0.891 -13.521 1.00 71.06 107 PRO A N 1
ATOM 745 C CA . PRO A 1 107 ? 14.144 -1.467 -13.471 1.00 71.06 107 PRO A CA 1
ATOM 746 C C . PRO A 1 107 ? 15.118 -0.632 -14.316 1.00 71.06 107 PRO A C 1
ATOM 748 O O . PRO A 1 107 ? 14.883 -0.407 -15.512 1.00 71.06 107 PRO A O 1
ATOM 751 N N . LEU A 1 108 ? 16.201 -0.188 -13.673 1.00 69.94 108 LEU A N 1
ATOM 752 C CA . LEU A 1 108 ? 17.331 0.515 -14.290 1.00 69.94 108 LEU A CA 1
ATOM 753 C C . LEU A 1 108 ? 18.353 -0.456 -14.894 1.00 69.94 108 LEU A C 1
ATOM 755 O O . LEU A 1 108 ? 18.515 -1.573 -14.350 1.00 69.94 108 LEU A O 1
#

Sequence (108 aa):
MQAPRTILAGVALLALLILGIACGKKSTIPTAPPANPPVCSVNPTNLDFGSVRVGYGSDLTFSIANTGGGTLAGTLSDTSAAFILLGVTSYSPTAGQSADFTVRFAPL